Protein AF-A0A0S3T9W6-F1 (afdb_monomer)

pLDDT: mean 88.31, std 13.27, range [42.91, 97.94]

Structure (mmCIF, N/CA/C/O backbone):
data_AF-A0A0S3T9W6-F1
#
_entry.id   AF-A0A0S3T9W6-F1
#
loop_
_atom_site.group_PDB
_atom_site.id
_atom_site.type_symbol
_atom_site.label_atom_id
_atom_site.label_alt_id
_atom_site.label_comp_id
_atom_site.label_asym_id
_atom_site.label_entity_id
_atom_site.label_seq_id
_atom_site.pdbx_PDB_ins_code
_atom_site.Cartn_x
_atom_site.Cartn_y
_atom_site.Cartn_z
_atom_site.occupancy
_atom_site.B_iso_or_equiv
_atom_site.auth_seq_id
_atom_site.auth_comp_id
_atom_site.auth_asym_id
_atom_site.auth_atom_id
_atom_site.pdbx_PDB_model_num
ATOM 1 N N . MET A 1 1 ? -27.345 8.770 9.150 1.00 75.12 1 MET A N 1
ATOM 2 C CA . MET A 1 1 ? -26.149 7.993 9.553 1.00 75.12 1 MET A CA 1
ATOM 3 C C . MET A 1 1 ? -26.557 6.906 10.544 1.00 75.12 1 MET A C 1
ATOM 5 O O . MET A 1 1 ? -26.819 7.228 11.695 1.00 75.12 1 MET A O 1
ATOM 9 N N . LEU A 1 2 ? -26.659 5.645 10.105 1.00 94.19 2 LEU A N 1
ATOM 10 C CA . LEU A 1 2 ? -27.199 4.540 10.922 1.00 94.19 2 LEU A CA 1
ATOM 11 C C . LEU A 1 2 ? -26.335 4.225 12.156 1.00 94.19 2 LEU A C 1
ATOM 13 O O . LEU A 1 2 ? -26.857 4.099 13.259 1.00 94.19 2 LEU A O 1
ATOM 17 N N . PHE A 1 3 ? -25.010 4.176 11.994 1.00 94.94 3 PHE A N 1
ATOM 18 C CA . PHE A 1 3 ? -24.091 3.897 13.103 1.00 94.94 3 PHE A CA 1
ATOM 19 C C . PHE A 1 3 ? -24.058 5.017 14.146 1.00 94.94 3 PHE A C 1
ATOM 21 O O . PHE A 1 3 ? -24.078 4.727 15.334 1.00 94.94 3 PHE A O 1
ATOM 28 N N . ALA A 1 4 ? -24.110 6.285 13.729 1.00 94.88 4 ALA A N 1
ATOM 29 C CA . ALA A 1 4 ? -24.171 7.407 14.667 1.00 94.88 4 ALA A CA 1
ATOM 30 C C . ALA A 1 4 ? -25.470 7.417 15.493 1.00 94.88 4 ALA A C 1
ATOM 32 O O . ALA A 1 4 ? -25.440 7.771 16.667 1.00 94.88 4 ALA A O 1
ATOM 33 N N . ALA A 1 5 ? -26.600 7.002 14.906 1.00 96.50 5 ALA A N 1
ATOM 34 C CA . ALA A 1 5 ? -27.870 6.893 15.626 1.00 96.50 5 ALA A CA 1
ATOM 35 C C . ALA A 1 5 ? -27.861 5.764 16.672 1.00 96.50 5 ALA A C 1
ATOM 37 O O . ALA A 1 5 ? -28.491 5.896 17.715 1.00 96.50 5 ALA A O 1
ATOM 38 N N . LYS A 1 6 ? -27.140 4.666 16.404 1.00 96.94 6 LYS A N 1
ATOM 39 C CA . LYS A 1 6 ? -27.074 3.495 17.290 1.00 96.94 6 LYS A CA 1
ATOM 40 C C . LYS A 1 6 ? -25.965 3.575 18.345 1.00 96.94 6 LYS A C 1
ATOM 42 O O . LYS A 1 6 ? -26.169 3.122 19.464 1.00 96.94 6 LYS A O 1
ATOM 47 N N . TYR A 1 7 ? -24.804 4.120 17.986 1.00 95.25 7 TYR A N 1
ATOM 48 C CA . TYR A 1 7 ? -23.577 4.079 18.795 1.00 95.25 7 TYR A CA 1
ATOM 49 C C . TYR A 1 7 ? -23.044 5.469 19.181 1.00 95.25 7 TYR A C 1
ATOM 51 O O . TYR A 1 7 ? -22.059 5.574 19.905 1.00 95.25 7 TYR A O 1
ATOM 59 N N . GLY A 1 8 ? -23.691 6.542 18.723 1.00 95.62 8 GLY A N 1
ATOM 60 C CA . GLY A 1 8 ? -23.287 7.918 19.003 1.00 95.62 8 GLY A CA 1
ATOM 61 C C . GLY A 1 8 ? -22.251 8.475 18.022 1.00 95.62 8 GLY A C 1
ATOM 62 O O . GLY A 1 8 ? -21.665 7.765 17.203 1.00 95.62 8 GLY A O 1
ATOM 63 N N . LYS A 1 9 ? -22.038 9.796 18.092 1.00 94.94 9 LYS A N 1
ATOM 64 C CA . LYS A 1 9 ? -21.090 10.514 17.222 1.00 94.94 9 LYS A CA 1
ATOM 65 C C . LYS A 1 9 ? -19.631 10.167 17.532 1.00 94.94 9 LYS A C 1
ATOM 67 O O . LYS A 1 9 ? -18.839 10.070 16.601 1.00 94.94 9 LYS A O 1
ATOM 72 N N . GLU A 1 10 ? -19.311 9.908 18.800 1.00 94.50 10 GLU A N 1
ATOM 73 C CA . GLU A 1 10 ? -17.956 9.540 19.234 1.00 94.50 10 GLU A CA 1
ATOM 74 C C . GLU A 1 10 ? -17.488 8.215 18.632 1.00 94.50 10 GLU A C 1
ATOM 76 O O . GLU A 1 10 ? -16.338 8.110 18.220 1.00 94.50 10 GLU A O 1
ATOM 81 N N . PHE A 1 11 ? -18.385 7.229 18.497 1.00 94.38 11 PHE A N 1
ATOM 82 C CA . PHE A 1 11 ? -18.073 5.973 17.810 1.00 94.38 11 PHE A CA 1
ATOM 83 C C . PHE A 1 11 ? -17.643 6.221 16.360 1.00 94.38 11 PHE A C 1
ATOM 85 O O . PHE A 1 11 ? -16.652 5.666 15.889 1.00 94.38 11 PHE A O 1
ATOM 92 N N . LEU A 1 12 ? -18.380 7.086 15.656 1.00 94.81 12 LEU A N 1
ATOM 93 C CA . LEU A 1 12 ? -18.083 7.412 14.267 1.00 94.81 12 LEU A CA 1
ATOM 94 C C . LEU A 1 12 ? -16.751 8.162 14.154 1.00 94.81 12 LEU A C 1
ATOM 96 O O . LEU A 1 12 ? -15.900 7.752 13.373 1.00 94.81 12 LEU A O 1
ATOM 100 N N . SER A 1 13 ? -16.568 9.205 14.969 1.00 95.00 13 SER A N 1
ATOM 101 C CA . SER A 1 13 ? -15.349 10.021 15.011 1.00 95.00 13 SER A CA 1
ATOM 102 C C . SER A 1 13 ? -14.114 9.173 15.325 1.00 95.00 13 SER A C 1
ATOM 104 O O . SER A 1 13 ? -13.117 9.275 14.614 1.00 95.00 13 SER A O 1
ATOM 106 N N . ALA A 1 14 ? -14.197 8.250 16.290 1.00 95.81 14 ALA A N 1
ATOM 107 C CA . ALA A 1 14 ? -13.099 7.343 16.612 1.00 95.81 14 ALA A CA 1
ATOM 108 C C . ALA A 1 14 ? -12.679 6.468 15.420 1.00 95.81 14 ALA A C 1
ATOM 110 O O . ALA A 1 14 ? -11.482 6.329 15.164 1.00 95.81 14 ALA A O 1
ATOM 111 N N . ALA A 1 15 ? -13.642 5.913 14.678 1.00 94.88 15 ALA A N 1
ATOM 112 C CA . ALA A 1 15 ? -13.365 5.079 13.511 1.00 94.88 15 ALA A CA 1
ATOM 113 C C . ALA A 1 15 ? -12.871 5.891 12.302 1.00 94.88 15 ALA A C 1
ATOM 115 O O . ALA A 1 15 ? -11.987 5.433 11.584 1.00 94.88 15 ALA A O 1
ATOM 116 N N . THR A 1 16 ? -13.408 7.091 12.065 1.00 93.62 16 THR A N 1
ATOM 117 C CA . THR A 1 16 ? -12.992 7.935 10.930 1.00 93.62 16 THR A CA 1
ATOM 118 C C . THR A 1 16 ? -11.638 8.598 11.150 1.00 93.62 16 THR A C 1
ATOM 120 O O . THR A 1 16 ? -10.881 8.767 10.200 1.00 93.62 16 THR A O 1
ATOM 123 N N . GLU A 1 17 ? -11.324 8.969 12.390 1.00 94.62 17 GLU A N 1
ATOM 124 C CA . GLU A 1 17 ? -10.042 9.580 12.769 1.00 94.62 17 GLU A CA 1
ATOM 125 C C . GLU A 1 17 ? -8.978 8.532 13.124 1.00 94.62 17 GLU A C 1
ATOM 127 O O . GLU A 1 17 ? -7.851 8.898 13.446 1.00 94.62 17 GLU A O 1
ATOM 132 N N . LEU A 1 18 ? -9.325 7.238 13.076 1.00 94.25 18 LEU A N 1
ATOM 133 C CA . LEU A 1 18 ? -8.447 6.125 13.444 1.00 94.25 18 LEU A CA 1
ATOM 134 C C . LEU A 1 18 ? -7.811 6.317 14.833 1.00 94.25 18 LEU A C 1
ATOM 136 O O . LEU A 1 18 ? -6.608 6.113 15.015 1.00 94.25 18 LEU A O 1
ATOM 140 N N . ARG A 1 19 ? -8.622 6.726 15.821 1.00 94.56 19 ARG A N 1
ATOM 141 C CA . ARG A 1 19 ? -8.172 6.897 17.214 1.00 94.56 19 ARG A CA 1
ATOM 142 C C . ARG A 1 19 ? -7.603 5.575 17.766 1.00 94.56 19 ARG A C 1
ATOM 144 O O . ARG A 1 19 ? -7.996 4.503 17.289 1.00 94.56 19 ARG A O 1
ATOM 151 N N . PRO A 1 20 ? -6.713 5.621 18.779 1.00 92.25 20 PRO A N 1
ATOM 152 C CA . PRO A 1 20 ? -6.249 4.416 19.462 1.00 92.25 20 PRO A CA 1
ATOM 153 C C . PRO A 1 20 ? -7.427 3.527 19.874 1.00 92.25 20 PRO A C 1
ATOM 155 O O . PRO A 1 20 ? -8.462 4.030 20.310 1.00 92.25 20 PRO A O 1
ATOM 158 N N . ASP A 1 21 ? -7.282 2.218 19.671 1.00 90.00 21 ASP A N 1
ATOM 159 C CA . ASP A 1 21 ? -8.284 1.202 20.012 1.00 90.00 21 ASP A CA 1
ATOM 160 C C . ASP A 1 21 ? -9.667 1.366 19.337 1.00 90.00 21 ASP A C 1
ATOM 162 O O . ASP A 1 21 ? -10.649 0.771 19.775 1.00 90.00 21 ASP A O 1
ATOM 166 N N . CYS A 1 22 ? -9.767 2.096 18.212 1.00 93.12 22 CYS A N 1
ATOM 167 C CA . CYS A 1 22 ? -11.024 2.264 17.456 1.00 93.12 22 CYS A CA 1
ATOM 168 C C . CYS A 1 22 ? -11.585 0.973 16.818 1.00 93.12 22 CYS A C 1
ATOM 170 O O . CYS A 1 22 ? -12.673 0.990 16.243 1.00 93.12 22 CYS A O 1
ATOM 172 N N . GLY A 1 23 ? -10.850 -0.142 16.881 1.00 93.38 23 GLY A N 1
ATOM 173 C CA . GLY A 1 23 ? -11.292 -1.454 16.396 1.00 93.38 23 GLY A CA 1
ATOM 174 C C . GLY A 1 23 ? -11.311 -1.622 14.872 1.00 93.38 23 GLY A C 1
ATOM 175 O O . GLY A 1 23 ? -11.709 -2.680 14.384 1.00 93.38 23 GLY A O 1
ATOM 176 N N . VAL A 1 24 ? -10.873 -0.620 14.102 1.00 95.50 24 VAL A N 1
ATOM 177 C CA . VAL A 1 24 ? -10.737 -0.731 12.641 1.00 95.50 24 VAL A CA 1
ATOM 178 C C . VAL A 1 2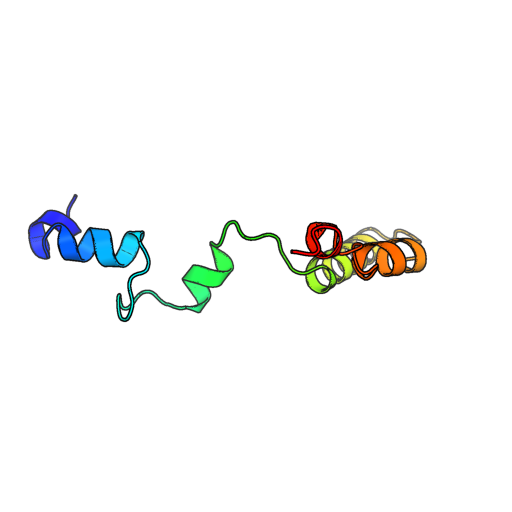4 ? -9.561 -1.654 12.300 1.00 95.50 24 VAL A C 1
ATOM 180 O O . VAL A 1 24 ? -8.476 -1.545 12.870 1.00 95.50 24 VAL A O 1
ATOM 183 N N . ASN A 1 25 ? -9.764 -2.577 11.354 1.00 95.44 25 ASN A N 1
ATOM 184 C CA . ASN A 1 25 ? -8.733 -3.529 10.942 1.00 95.44 25 ASN A CA 1
ATOM 185 C C . ASN A 1 25 ? -7.503 -2.805 10.361 1.00 95.44 25 ASN A C 1
ATOM 187 O O . ASN A 1 25 ? -7.614 -2.031 9.409 1.00 95.44 25 ASN A O 1
ATOM 191 N N . ARG A 1 26 ? -6.315 -3.114 10.896 1.00 92.69 26 ARG A N 1
ATOM 192 C CA . ARG A 1 26 ? -5.059 -2.458 10.505 1.00 92.69 26 ARG A CA 1
ATOM 193 C C . ARG A 1 26 ? -4.693 -2.648 9.030 1.00 92.69 26 ARG A C 1
ATOM 195 O O . ARG A 1 26 ? -4.214 -1.708 8.409 1.00 92.69 26 ARG A O 1
ATOM 202 N N . GLN A 1 27 ? -4.950 -3.820 8.451 1.00 94.62 27 GLN A N 1
ATOM 203 C CA . GLN A 1 27 ? -4.682 -4.068 7.029 1.00 94.62 27 GLN A CA 1
ATOM 204 C C . GLN A 1 27 ? -5.568 -3.191 6.142 1.00 94.62 27 GLN A C 1
ATOM 206 O O . GLN A 1 27 ? -5.102 -2.657 5.141 1.00 94.62 27 GLN A O 1
ATOM 211 N N . LEU A 1 28 ? -6.832 -2.995 6.529 1.00 95.19 28 LEU A N 1
ATOM 212 C CA . LEU A 1 28 ? -7.750 -2.128 5.792 1.00 95.19 28 LEU A CA 1
ATOM 213 C C . LEU A 1 28 ? -7.284 -0.664 5.825 1.00 95.19 28 LEU A C 1
ATOM 215 O O . LEU A 1 28 ? -7.332 0.016 4.803 1.00 95.19 28 LEU A O 1
ATOM 219 N N . ILE A 1 29 ? -6.777 -0.205 6.975 1.00 93.50 29 ILE A N 1
ATOM 220 C CA . ILE A 1 29 ? -6.174 1.129 7.120 1.00 93.50 29 ILE A CA 1
ATOM 221 C C . ILE A 1 29 ? -4.977 1.293 6.178 1.00 93.50 29 ILE A C 1
ATOM 223 O O . ILE A 1 29 ? -4.866 2.311 5.500 1.00 93.50 29 ILE A O 1
ATOM 227 N N . GLU A 1 30 ? -4.077 0.310 6.140 1.00 91.38 30 GLU A N 1
ATOM 228 C CA . GLU A 1 30 ? -2.875 0.362 5.30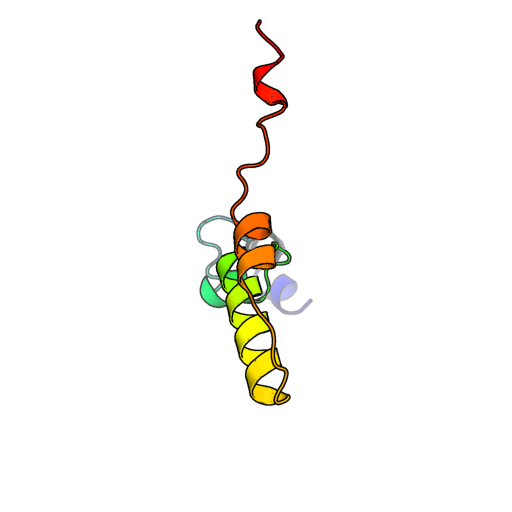3 1.00 91.38 30 GLU A CA 1
ATOM 229 C C . GLU A 1 30 ? -3.213 0.362 3.805 1.00 91.38 30 GLU A C 1
ATOM 231 O O . GLU A 1 30 ? -2.655 1.164 3.059 1.00 91.38 30 GLU A O 1
ATOM 236 N N . LEU A 1 31 ? -4.148 -0.490 3.371 1.00 93.19 31 LEU A N 1
ATOM 237 C CA . LEU A 1 31 ? -4.548 -0.618 1.964 1.00 93.19 31 LEU A CA 1
ATOM 238 C C . LEU A 1 31 ? -5.300 0.607 1.432 1.00 93.19 31 LEU A C 1
ATOM 240 O O . LEU A 1 31 ? -5.146 0.957 0.266 1.00 93.19 31 LEU A O 1
ATOM 244 N N . LEU A 1 32 ? -6.109 1.253 2.274 1.00 94.00 32 LEU A N 1
ATOM 245 C CA . LEU A 1 32 ? -6.874 2.453 1.912 1.00 94.00 32 LEU A CA 1
ATOM 246 C C . LEU A 1 32 ? -6.123 3.754 2.225 1.00 94.00 32 LEU A C 1
ATOM 248 O O . LEU A 1 32 ? -6.674 4.847 2.080 1.00 94.00 32 LEU A O 1
ATOM 252 N N . SER A 1 33 ? -4.876 3.658 2.686 1.00 91.88 33 SER A N 1
ATOM 253 C CA . SER A 1 33 ? -4.070 4.824 3.015 1.00 91.88 33 SER A CA 1
ATOM 254 C C . SER A 1 33 ? -3.718 5.619 1.760 1.00 91.88 33 SER A C 1
ATOM 256 O O . SER A 1 33 ? -3.252 5.067 0.770 1.00 91.88 33 SER A O 1
ATOM 258 N N . ILE A 1 34 ? -3.827 6.946 1.838 1.00 92.75 34 ILE A N 1
ATOM 259 C CA . ILE A 1 34 ? -3.345 7.859 0.788 1.00 92.75 34 ILE A CA 1
ATOM 260 C C . ILE A 1 34 ? -1.822 8.070 0.831 1.00 92.75 34 ILE A C 1
ATOM 262 O O . ILE A 1 34 ? -1.280 8.893 0.093 1.00 92.75 34 ILE A O 1
ATOM 266 N N . ARG A 1 35 ? -1.121 7.388 1.745 1.00 90.25 35 ARG A N 1
ATOM 267 C CA . ARG A 1 35 ? 0.334 7.488 1.870 1.00 90.25 35 ARG A CA 1
ATOM 268 C C . ARG A 1 35 ? 1.000 6.963 0.606 1.00 90.25 35 ARG A C 1
ATOM 270 O O . ARG A 1 35 ? 0.599 5.944 0.052 1.00 90.25 35 ARG A O 1
ATOM 277 N N . ALA A 1 36 ? 2.064 7.643 0.192 1.00 89.56 36 ALA A N 1
ATOM 278 C CA . ALA A 1 36 ? 2.861 7.188 -0.932 1.00 89.56 36 ALA A CA 1
ATOM 279 C C . ALA A 1 36 ? 3.419 5.775 -0.654 1.00 89.56 36 ALA A C 1
ATOM 281 O O . ALA A 1 36 ? 3.916 5.524 0.449 1.00 89.56 36 ALA A O 1
ATOM 282 N N . PRO A 1 37 ? 3.363 4.855 -1.635 1.00 90.44 37 PRO A N 1
ATOM 283 C CA . PRO A 1 37 ? 3.968 3.539 -1.488 1.00 90.44 37 PRO A CA 1
ATOM 284 C C . PRO A 1 37 ? 5.493 3.660 -1.391 1.00 90.44 37 PRO A C 1
ATOM 286 O O . PRO A 1 37 ? 6.085 4.614 -1.907 1.00 90.44 37 PRO A O 1
ATOM 289 N N . SER A 1 38 ? 6.128 2.678 -0.743 1.00 91.00 38 SER A N 1
ATOM 290 C CA . SER A 1 38 ? 7.586 2.642 -0.612 1.00 91.00 38 SER A CA 1
ATOM 291 C C . SER A 1 38 ? 8.270 2.579 -1.987 1.00 91.00 38 SER A C 1
ATOM 293 O O . SER A 1 38 ? 7.680 2.050 -2.937 1.00 91.00 38 SER A O 1
ATOM 295 N N . PRO A 1 39 ? 9.513 3.083 -2.111 1.00 91.69 39 PRO A N 1
ATOM 296 C CA . PRO A 1 39 ? 10.255 3.013 -3.369 1.00 91.69 39 PRO A CA 1
ATOM 297 C C . PRO A 1 39 ? 10.410 1.574 -3.886 1.00 91.69 39 PRO A C 1
ATOM 299 O O . PRO A 1 39 ? 10.232 1.325 -5.072 1.00 91.69 39 PRO A O 1
ATOM 302 N N . GLU A 1 40 ? 10.602 0.608 -2.984 1.00 93.19 40 GLU A N 1
ATOM 303 C CA . GLU A 1 40 ? 10.643 -0.831 -3.288 1.00 93.19 40 GLU A CA 1
ATOM 304 C C . GLU A 1 40 ? 9.355 -1.334 -3.953 1.00 93.19 40 GLU A C 1
ATOM 306 O O . GLU A 1 40 ? 9.406 -2.001 -4.983 1.00 93.19 40 GLU A O 1
ATOM 311 N N . LYS A 1 41 ? 8.183 -0.986 -3.397 1.00 93.00 41 LYS A N 1
ATOM 312 C CA . LYS A 1 41 ? 6.886 -1.383 -3.968 1.00 93.00 41 LYS A CA 1
ATOM 313 C C . LYS A 1 41 ? 6.680 -0.782 -5.356 1.00 93.00 41 LYS A C 1
ATOM 315 O O . LYS A 1 41 ? 6.160 -1.465 -6.231 1.00 93.00 41 LYS A O 1
ATOM 320 N N . LYS A 1 42 ? 7.092 0.476 -5.558 1.00 94.19 42 LYS A N 1
ATOM 321 C CA . LYS A 1 42 ? 7.031 1.132 -6.874 1.00 94.19 42 LYS A CA 1
ATOM 322 C C . LYS A 1 42 ? 7.923 0.415 -7.881 1.00 94.19 42 LYS A C 1
ATOM 324 O O . LYS A 1 42 ? 7.466 0.106 -8.972 1.00 94.19 42 LYS A O 1
ATOM 329 N N . LEU A 1 43 ? 9.167 0.129 -7.506 1.00 95.38 43 LEU A N 1
ATOM 330 C CA . LEU A 1 43 ? 10.127 -0.530 -8.381 1.00 95.38 43 LEU A CA 1
ATOM 331 C C . LEU A 1 43 ? 9.677 -1.941 -8.775 1.00 95.38 43 LEU A C 1
ATOM 333 O O . LEU A 1 43 ? 9.742 -2.285 -9.950 1.00 95.38 43 LEU A O 1
ATOM 337 N N . ASN A 1 44 ? 9.206 -2.737 -7.813 1.00 95.69 44 ASN A N 1
ATOM 338 C CA . ASN A 1 44 ? 8.716 -4.087 -8.090 1.00 95.69 44 ASN A CA 1
ATOM 339 C C . ASN A 1 44 ? 7.527 -4.055 -9.051 1.00 95.69 44 ASN A C 1
ATOM 341 O O . ASN A 1 44 ? 7.539 -4.770 -10.042 1.00 95.69 44 ASN A O 1
ATOM 345 N N . LEU A 1 45 ? 6.572 -3.146 -8.828 1.00 96.50 45 LEU A N 1
ATOM 346 C CA . LEU A 1 45 ? 5.441 -2.982 -9.738 1.00 96.50 45 LEU A CA 1
ATOM 347 C C . LEU A 1 45 ? 5.891 -2.609 -11.160 1.00 96.50 45 LEU A C 1
ATOM 349 O O . LEU A 1 45 ? 5.345 -3.129 -12.124 1.00 96.50 45 LEU A O 1
ATOM 353 N N . LEU A 1 46 ? 6.890 -1.734 -11.311 1.00 96.25 46 LEU A N 1
ATOM 354 C CA . LEU A 1 46 ? 7.424 -1.390 -12.635 1.00 96.25 46 LEU A CA 1
ATOM 355 C C . LEU A 1 46 ? 8.088 -2.590 -13.322 1.00 96.25 46 LEU A C 1
ATOM 357 O O . LEU A 1 46 ? 7.923 -2.761 -14.527 1.00 96.25 46 LEU A O 1
ATOM 361 N N . LYS A 1 47 ? 8.810 -3.428 -12.566 1.00 95.75 47 LYS A N 1
ATOM 362 C CA . LYS A 1 47 ? 9.405 -4.669 -13.086 1.00 95.75 47 LYS A CA 1
ATOM 363 C C . LYS A 1 47 ? 8.322 -5.647 -13.540 1.00 95.75 47 LYS A C 1
ATOM 365 O O . LYS A 1 47 ? 8.433 -6.190 -14.634 1.00 95.75 47 LYS A O 1
ATOM 370 N N . ASP A 1 48 ? 7.267 -5.810 -12.743 1.00 97.38 48 ASP A N 1
ATOM 371 C CA . ASP A 1 48 ? 6.135 -6.681 -13.071 1.00 97.38 48 ASP A CA 1
ATOM 372 C C . ASP A 1 48 ? 5.431 -6.215 -14.359 1.00 97.38 48 ASP A C 1
ATOM 374 O O . ASP A 1 48 ? 5.200 -7.021 -15.255 1.00 97.38 48 ASP A O 1
ATOM 378 N N . ILE A 1 49 ? 5.185 -4.905 -14.501 1.00 97.56 49 ILE A N 1
ATOM 379 C CA . ILE A 1 49 ? 4.601 -4.301 -15.714 1.00 97.56 49 ILE A CA 1
ATOM 380 C C . ILE A 1 49 ? 5.505 -4.524 -16.935 1.00 97.56 49 ILE A C 1
ATOM 382 O O . ILE A 1 49 ? 5.013 -4.845 -18.014 1.00 97.56 49 ILE A O 1
ATOM 386 N N . ALA A 1 50 ? 6.824 -4.353 -16.792 1.00 97.25 50 ALA A N 1
ATOM 387 C CA . ALA A 1 50 ? 7.754 -4.562 -17.900 1.00 97.25 50 ALA A CA 1
ATOM 388 C C . ALA A 1 50 ? 7.721 -6.014 -18.400 1.00 97.25 50 ALA A C 1
ATOM 390 O O . ALA A 1 50 ? 7.676 -6.240 -19.607 1.00 97.25 50 ALA A O 1
ATOM 391 N N . VAL A 1 51 ? 7.673 -6.983 -17.481 1.00 96.62 51 VAL A N 1
ATOM 392 C CA . VAL A 1 51 ? 7.546 -8.409 -17.8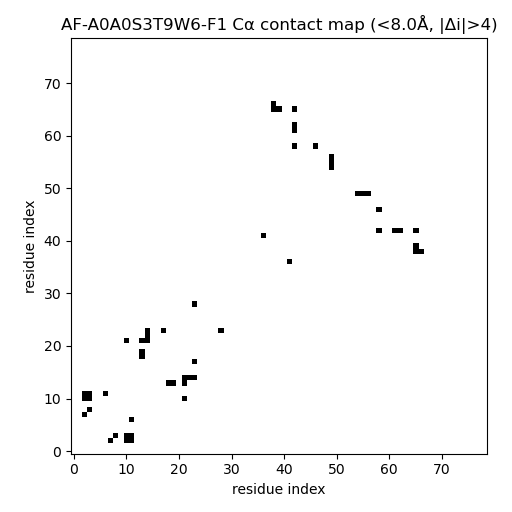16 1.00 96.62 51 VAL A CA 1
ATOM 393 C C . VAL A 1 51 ? 6.188 -8.716 -18.451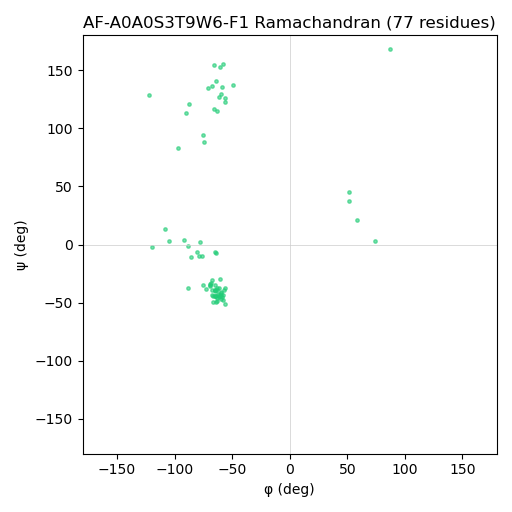 1.00 96.62 51 VAL A C 1
ATOM 395 O O . VAL A 1 51 ? 6.143 -9.415 -19.457 1.00 96.62 51 VAL A O 1
ATOM 398 N N . GLU A 1 52 ? 5.089 -8.188 -17.905 1.00 97.94 52 GLU A N 1
ATOM 399 C CA . GLU A 1 52 ? 3.732 -8.409 -18.433 1.00 97.94 52 GLU A CA 1
ATOM 400 C C . GLU A 1 52 ? 3.567 -7.907 -19.877 1.00 97.94 52 GLU A C 1
ATOM 402 O O . GLU A 1 52 ? 2.785 -8.466 -20.647 1.00 97.94 52 GLU A O 1
ATOM 407 N N . HIS A 1 53 ? 4.315 -6.869 -20.251 1.00 97.69 53 HIS A N 1
ATOM 408 C CA . HIS A 1 53 ? 4.238 -6.233 -21.564 1.00 97.69 53 HIS A CA 1
ATOM 409 C C . HIS A 1 53 ? 5.444 -6.512 -22.478 1.00 97.69 53 HIS A C 1
ATOM 411 O O . HIS A 1 53 ? 5.591 -5.820 -23.487 1.00 97.69 53 HIS A O 1
ATOM 417 N N . ASP A 1 54 ? 6.294 -7.492 -22.144 1.00 96.25 54 ASP A N 1
ATOM 418 C CA . ASP A 1 54 ? 7.499 -7.865 -22.907 1.00 96.25 54 ASP A CA 1
ATOM 419 C C . ASP A 1 54 ? 8.427 -6.666 -23.220 1.00 96.25 54 ASP A C 1
ATOM 421 O O . ASP A 1 54 ? 9.019 -6.554 -24.298 1.00 96.25 54 A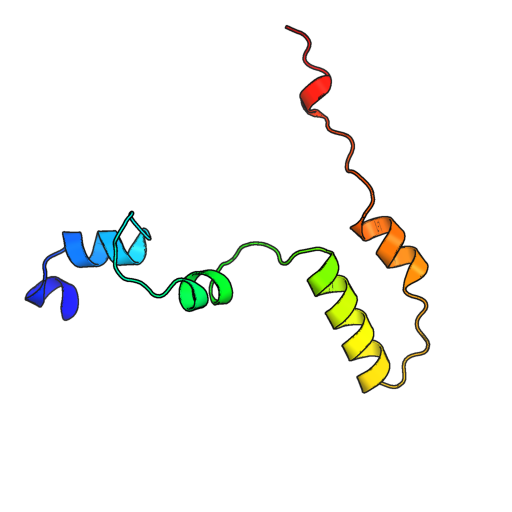SP A O 1
ATOM 425 N N . LEU A 1 55 ? 8.548 -5.732 -22.272 1.00 96.31 55 LEU A N 1
ATOM 426 C CA . LEU A 1 55 ? 9.404 -4.555 -22.387 1.00 96.31 55 LEU A CA 1
ATOM 427 C C . LEU A 1 55 ? 10.820 -4.871 -21.893 1.00 96.31 55 LEU A C 1
ATOM 429 O O . LEU A 1 55 ? 11.031 -5.179 -20.720 1.00 96.31 55 LEU A O 1
ATOM 433 N N . GLU A 1 56 ? 11.814 -4.710 -22.769 1.00 93.38 56 GLU A N 1
ATOM 434 C CA . GLU A 1 56 ? 13.226 -4.744 -22.381 1.00 93.38 56 GLU A CA 1
ATOM 435 C C . GLU A 1 56 ? 13.589 -3.432 -21.667 1.00 93.38 56 GLU A C 1
ATOM 437 O O . GLU A 1 56 ? 13.883 -2.408 -22.288 1.00 93.38 56 GLU A O 1
ATOM 442 N N . TRP A 1 57 ? 13.506 -3.45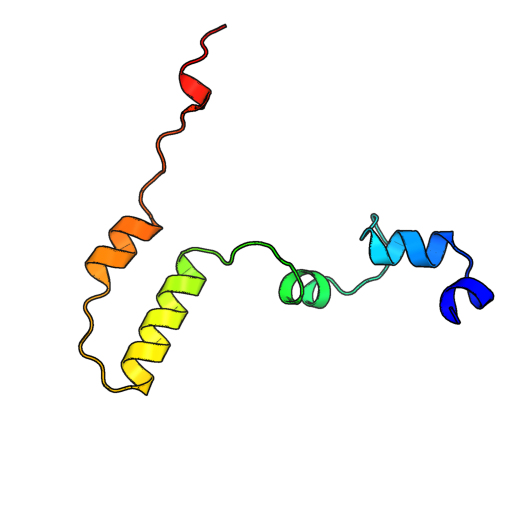2 -20.336 1.00 94.75 57 TRP A N 1
ATOM 443 C CA . TRP A 1 57 ? 13.774 -2.303 -19.477 1.00 94.75 57 TRP A CA 1
ATOM 444 C C . TRP A 1 57 ? 14.879 -2.610 -18.461 1.00 94.75 57 TRP A C 1
ATOM 446 O O . TRP A 1 57 ? 14.803 -3.596 -17.730 1.00 94.75 57 TRP A O 1
ATOM 456 N N . ASP A 1 58 ? 15.884 -1.731 -18.387 1.00 93.31 58 ASP A N 1
ATOM 457 C CA . ASP A 1 58 ? 16.930 -1.772 -17.360 1.00 93.31 58 ASP A CA 1
ATOM 458 C C . ASP A 1 58 ? 16.518 -0.944 -16.122 1.00 93.31 58 ASP A C 1
ATOM 460 O O . ASP A 1 58 ? 16.434 0.290 -16.199 1.00 93.31 58 ASP A O 1
ATOM 464 N N . PRO A 1 59 ? 16.281 -1.582 -14.958 1.00 91.75 59 PRO A N 1
ATOM 465 C CA . PRO A 1 59 ? 15.847 -0.897 -13.747 1.00 91.75 59 PRO A CA 1
ATOM 466 C C . PRO A 1 59 ? 16.969 -0.128 -13.032 1.00 91.75 59 PRO A C 1
ATOM 468 O O . PRO A 1 59 ? 16.659 0.630 -12.110 1.00 91.75 59 PRO A O 1
ATOM 471 N N . ALA A 1 60 ? 18.245 -0.278 -13.414 1.00 91.94 60 ALA A N 1
ATOM 472 C CA . ALA A 1 60 ? 19.386 0.260 -12.661 1.00 91.94 60 ALA A CA 1
ATOM 473 C C . ALA A 1 60 ? 19.323 1.786 -12.446 1.00 91.94 60 ALA A C 1
ATOM 475 O O . ALA A 1 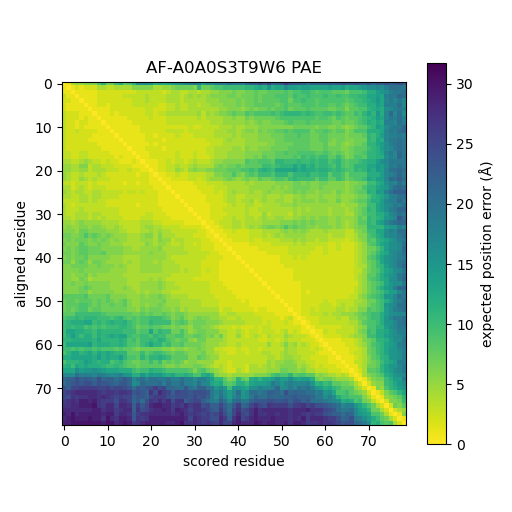60 ? 19.633 2.293 -11.358 1.00 91.94 60 ALA A O 1
ATOM 476 N N . ALA A 1 61 ? 18.875 2.530 -13.462 1.00 88.94 61 ALA A N 1
ATOM 477 C CA . ALA A 1 61 ? 18.700 3.978 -13.369 1.00 88.94 61 ALA A CA 1
ATOM 478 C C . ALA A 1 61 ? 17.626 4.346 -12.329 1.00 88.94 61 ALA A C 1
ATOM 480 O O . ALA A 1 61 ? 17.879 5.152 -11.430 1.00 88.94 61 ALA A O 1
ATOM 481 N N . SER A 1 62 ? 16.455 3.705 -12.400 1.00 89.69 62 SER A N 1
ATOM 482 C CA . SER A 1 62 ? 15.341 3.953 -11.479 1.00 89.69 62 SER A CA 1
ATOM 483 C C . SER A 1 62 ? 15.628 3.467 -10.061 1.00 89.69 62 SER A C 1
ATOM 485 O O . SER A 1 62 ? 15.249 4.140 -9.109 1.00 89.69 62 SER A O 1
ATOM 487 N N . GLU A 1 63 ? 16.337 2.349 -9.895 1.00 91.44 63 GLU A N 1
ATOM 488 C CA . GLU A 1 63 ? 16.845 1.890 -8.597 1.00 91.44 63 GLU A CA 1
ATOM 489 C C . GLU A 1 63 ? 17.710 2.964 -7.944 1.00 91.44 63 GLU A C 1
ATOM 491 O O . GLU A 1 63 ? 17.460 3.381 -6.811 1.00 91.44 63 GLU A O 1
ATOM 496 N N . THR A 1 64 ? 18.685 3.481 -8.689 1.00 89.25 64 THR A N 1
ATOM 497 C CA . THR A 1 64 ? 19.572 4.524 -8.178 1.00 89.25 64 THR A CA 1
ATOM 498 C C . THR A 1 64 ? 18.776 5.765 -7.775 1.00 89.25 64 THR A C 1
ATOM 500 O O . THR A 1 64 ? 19.046 6.348 -6.731 1.00 89.25 64 THR A O 1
ATOM 503 N N . GLU A 1 65 ? 17.778 6.181 -8.553 1.00 88.00 65 GLU A N 1
ATOM 504 C CA . GLU A 1 65 ? 16.927 7.326 -8.207 1.00 88.00 65 GLU A CA 1
ATOM 505 C C . GLU A 1 65 ? 16.033 7.091 -6.990 1.00 88.00 65 GLU A C 1
ATOM 507 O O . GLU A 1 65 ? 15.954 7.958 -6.121 1.00 88.00 65 GLU A O 1
ATOM 512 N N . PHE A 1 66 ? 15.399 5.925 -6.888 1.00 86.44 66 PHE A N 1
ATOM 513 C CA . PHE A 1 66 ? 14.485 5.596 -5.796 1.00 86.44 66 PHE A CA 1
ATOM 514 C C . PHE A 1 66 ? 15.172 5.469 -4.436 1.00 86.44 66 PHE A C 1
ATOM 516 O O . PHE A 1 66 ? 14.549 5.759 -3.413 1.00 86.44 66 PHE A O 1
ATOM 523 N N . PHE A 1 67 ? 16.435 5.039 -4.424 1.00 86.50 67 PHE A N 1
ATOM 524 C CA . PHE A 1 67 ? 17.213 4.836 -3.200 1.00 86.50 67 PHE A CA 1
ATOM 525 C C . PHE A 1 67 ? 18.256 5.931 -2.945 1.00 86.50 67 PHE A C 1
ATOM 527 O O . PHE A 1 67 ? 18.979 5.863 -1.945 1.00 86.50 67 PHE A O 1
ATOM 534 N N . LYS A 1 68 ? 18.332 6.970 -3.793 1.00 84.81 68 LYS A N 1
ATOM 535 C CA . LYS A 1 68 ? 19.114 8.174 -3.485 1.00 84.81 68 LYS A CA 1
ATOM 536 C C . LYS A 1 68 ? 18.616 8.746 -2.159 1.00 84.81 68 LYS A C 1
ATOM 538 O O . LYS A 1 68 ? 17.444 9.081 -2.006 1.00 84.81 68 LYS A O 1
ATOM 543 N N . LYS A 1 69 ? 19.524 8.882 -1.191 1.00 73.19 69 LYS A N 1
ATOM 544 C CA . LYS A 1 69 ? 19.243 9.650 0.022 1.00 73.19 69 LYS A CA 1
ATOM 545 C C . LYS A 1 69 ? 19.010 11.092 -0.411 1.00 73.19 69 LYS A C 1
ATOM 547 O O . LYS A 1 69 ? 19.925 11.721 -0.936 1.00 73.19 69 LYS A O 1
ATOM 552 N N . HIS A 1 70 ? 17.795 11.596 -0.232 1.00 65.50 70 HIS A N 1
ATOM 553 C CA . HIS A 1 70 ? 17.551 13.024 -0.375 1.00 65.50 70 HIS A CA 1
ATOM 554 C C . HIS A 1 70 ? 18.434 13.752 0.640 1.00 65.50 70 HIS A C 1
ATOM 556 O O . HIS A 1 70 ? 18.475 13.356 1.806 1.00 65.50 70 HIS A O 1
ATOM 562 N N . GLU A 1 71 ? 19.182 14.761 0.185 1.00 63.34 71 GLU A N 1
ATOM 563 C CA . GLU A 1 71 ? 19.953 15.601 1.096 1.00 63.34 71 GLU A CA 1
ATOM 564 C C . GLU A 1 71 ? 18.995 16.200 2.125 1.00 63.34 71 GLU A C 1
ATOM 566 O O . GLU A 1 71 ? 17.961 16.774 1.779 1.00 63.34 71 GLU A O 1
ATOM 571 N N . ASP A 1 72 ? 19.312 15.995 3.400 1.00 59.66 72 ASP A N 1
ATOM 572 C CA . ASP A 1 72 ? 18.489 16.459 4.504 1.00 59.66 72 ASP A CA 1
ATOM 573 C C . ASP A 1 72 ? 18.678 17.977 4.642 1.00 59.66 72 ASP A C 1
ATOM 575 O O . ASP A 1 72 ? 19.573 18.464 5.336 1.00 59.66 72 ASP A O 1
ATOM 579 N N . LEU A 1 73 ? 17.860 18.744 3.914 1.00 64.25 73 LEU A N 1
ATOM 580 C CA . LEU A 1 73 ? 17.942 20.210 3.842 1.00 64.25 73 LEU A CA 1
ATOM 581 C C . LEU A 1 73 ? 17.673 20.899 5.198 1.00 64.25 73 LEU A C 1
ATOM 583 O O . LEU A 1 73 ? 17.857 22.110 5.323 1.00 64.25 73 LEU A O 1
ATOM 587 N N . LEU A 1 74 ? 17.254 20.147 6.222 1.00 63.41 74 LEU A N 1
ATOM 588 C CA . LEU A 1 74 ? 16.980 20.643 7.572 1.00 63.41 74 LEU A CA 1
ATOM 589 C C . LEU A 1 74 ? 18.225 20.702 8.477 1.00 63.41 74 LEU A C 1
ATOM 591 O O . LEU A 1 74 ? 18.175 21.342 9.525 1.00 63.41 74 LEU A O 1
ATOM 595 N N . VAL A 1 75 ? 19.360 20.116 8.078 1.00 53.88 75 VAL A N 1
ATOM 596 C CA . VAL A 1 75 ? 20.614 20.166 8.866 1.00 53.88 75 VAL A CA 1
ATOM 597 C C . VAL A 1 75 ? 21.354 21.511 8.704 1.00 53.88 75 VAL A C 1
ATOM 599 O O . VAL A 1 75 ? 22.279 21.814 9.457 1.00 53.88 75 VAL A O 1
ATOM 602 N N . SER A 1 76 ? 20.931 22.370 7.768 1.00 52.75 76 SER A N 1
ATOM 603 C CA . SER A 1 76 ? 21.559 23.680 7.519 1.00 52.75 76 SER A CA 1
ATOM 604 C C . SER A 1 76 ? 21.142 24.801 8.478 1.00 52.75 76 SER A C 1
ATOM 606 O O . SER A 1 76 ? 21.755 25.868 8.441 1.00 52.75 76 SER A O 1
ATOM 608 N N . ILE A 1 77 ? 20.169 24.586 9.369 1.00 50.00 77 ILE A N 1
ATOM 609 C CA . ILE A 1 77 ? 19.870 25.535 10.452 1.00 50.00 77 ILE A CA 1
ATOM 610 C C . ILE A 1 77 ? 20.578 25.042 11.718 1.00 50.00 77 ILE A C 1
ATOM 612 O O . ILE A 1 77 ? 19.999 24.361 12.560 1.00 50.00 77 ILE A O 1
ATOM 616 N N . LYS A 1 78 ? 21.869 25.373 11.839 1.00 42.91 78 LYS A N 1
ATOM 617 C CA . LYS A 1 78 ? 22.551 25.369 13.140 1.00 42.91 78 LYS A CA 1
ATOM 618 C C . LYS A 1 78 ? 21.915 26.465 14.002 1.00 42.91 78 LYS A C 1
ATOM 620 O O . LYS A 1 78 ? 21.980 27.632 13.621 1.00 42.91 78 LYS A O 1
ATOM 625 N N . LEU A 1 79 ? 21.288 26.066 15.110 1.00 43.78 79 LEU A N 1
ATOM 626 C CA . LEU A 1 79 ? 21.014 26.948 16.251 1.00 43.78 79 L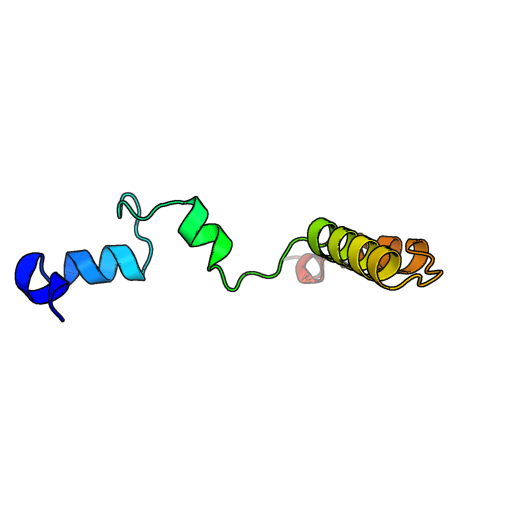EU A CA 1
ATOM 627 C C . LEU A 1 79 ? 22.328 27.453 16.859 1.00 43.78 79 LEU A C 1
ATOM 629 O O . LEU A 1 79 ? 23.312 26.674 16.848 1.00 43.78 79 LEU A O 1
#

Sequence (79 aa):
MLFAAKYGKEFLSAATELRPDCGVNRQLIELLSIRAPSPEKKLNLLKDIAVEHDLEWDPAASETEFFKKHEDLLVSIKL

Secondary s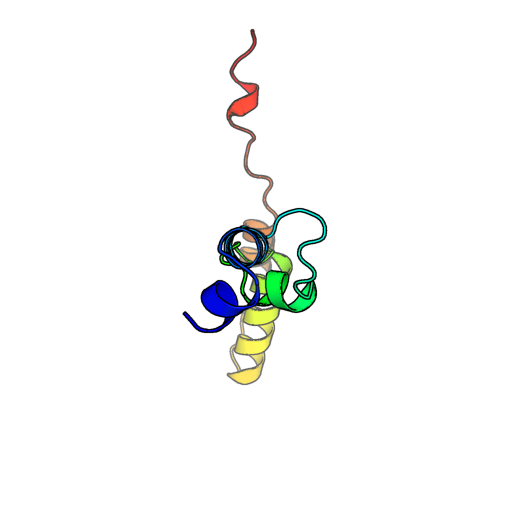tructure (DSSP, 8-state):
-HHHHHH-HHHHHHHHTT-TT----HHHHHHT--SPPPHHHHHHHHHHHHHHTT----THHHHHHHH-----TTTT---

InterPro domains:
  IPR005061 Vacuolar protein sorting-associated protein Ist1 [PF03398] (2-55)
  IPR005061 Vacuolar protein sorting-associated protein Ist1 [PTHR12161] (1-74)
  IPR042277 Vacuolar protein sorting-associated protein IST1-like [G3DSA:1.20.1260.60] (1-66)

Mean predicted aligned error: 8.02 Å

Radius of gyration: 21.03 Å; Cα contacts (8 Å, |Δi|>4): 28; chains: 1; bounding box: 50×35×43 Å

Solvent-accessible surface area (backbone atoms only — not comparable to full-atom values): 5111 Å² total; per-residue (Å²): 112,72,63,39,76,76,61,34,63,65,54,51,49,29,51,75,69,64,39,88,88,47,79,69,60,67,67,60,53,62,74,71,44,89,67,80,76,54,55,66,61,54,51,52,51,53,53,52,51,28,62,78,66,76,47,96,73,82,60,67,66,58,51,53,62,60,67,52,79,73,78,69,78,73,73,76,69,76,128

Organism: NCBI:txid157739

Foldseek 3Di:
DVCCVVPNPVLVCCVVVVPPPNPPDPVVCVVPDPDDDQLVVVLVVVVVVCVVVVHPDDCPVSVCVRPPDDPPPVVPDDD